Protein AF-A0AAN8X4B1-F1 (afdb_monomer_lite)

Foldseek 3Di:
DDPDDPPDWDWAQQPPHGATWTADPVQQKTFHPDPVPRFIARVQQSHGDDDDPVPRCNVVPPPVPD

Structure (mmCIF, N/CA/C/O backbone):
data_AF-A0AAN8X4B1-F1
#
_entry.id   AF-A0AAN8X4B1-F1
#
loop_
_atom_site.group_PDB
_atom_site.id
_atom_site.type_symbol
_atom_site.label_atom_id
_atom_site.label_alt_id
_atom_site.label_comp_id
_atom_site.label_asym_id
_atom_site.label_entity_id
_atom_site.label_seq_id
_atom_site.pdbx_PDB_ins_code
_atom_site.Cartn_x
_atom_site.Cartn_y
_atom_site.Cartn_z
_atom_site.occupancy
_atom_site.B_iso_or_equiv
_atom_site.auth_seq_id
_atom_site.auth_comp_id
_atom_site.auth_asym_id
_atom_site.auth_atom_id
_atom_site.pdbx_PDB_model_num
ATOM 1 N N . GLU A 1 1 ? -7.162 29.359 2.090 1.00 43.22 1 GLU A N 1
ATOM 2 C CA . GLU A 1 1 ? -7.247 27.887 2.169 1.00 43.22 1 GLU A CA 1
ATOM 3 C C . GLU A 1 1 ? -6.543 27.240 0.983 1.00 43.22 1 GLU A C 1
ATOM 5 O O . GLU A 1 1 ? -7.057 27.259 -0.124 1.00 43.22 1 GLU A O 1
ATOM 10 N N . GLY A 1 2 ? -5.317 26.752 1.175 1.00 51.16 2 GLY A N 1
ATOM 11 C CA . GLY A 1 2 ? -4.506 26.216 0.078 1.00 51.16 2 GLY A CA 1
ATOM 12 C C . GLY A 1 2 ? -3.239 25.555 0.595 1.00 51.16 2 GLY A C 1
ATOM 13 O O . GLY A 1 2 ? -2.134 26.029 0.338 1.00 51.16 2 GLY A O 1
ATOM 14 N N . LYS A 1 3 ? -3.393 24.485 1.382 1.00 48.72 3 LYS A N 1
ATOM 15 C CA . LYS A 1 3 ? -2.261 23.682 1.849 1.00 48.72 3 LYS A CA 1
ATOM 16 C C . LYS A 1 3 ? -1.678 22.918 0.660 1.00 48.72 3 LYS A C 1
ATOM 18 O O . LYS A 1 3 ? -2.162 21.855 0.285 1.00 48.72 3 LYS A O 1
ATOM 23 N N . LYS A 1 4 ? -0.656 23.517 0.048 1.00 52.03 4 LYS A N 1
ATOM 24 C CA . LYS A 1 4 ? 0.228 22.888 -0.934 1.00 52.03 4 LYS A CA 1
ATOM 25 C C . LYS A 1 4 ? 0.804 21.619 -0.299 1.00 52.03 4 LYS A C 1
ATOM 27 O O . LYS A 1 4 ? 1.521 21.698 0.694 1.00 52.03 4 LYS A O 1
ATOM 32 N N . LEU A 1 5 ? 0.446 20.462 -0.850 1.00 51.88 5 LEU A N 1
ATOM 33 C CA . LEU A 1 5 ? 1.085 19.185 -0.537 1.00 51.88 5 LEU A CA 1
ATOM 34 C C . LEU A 1 5 ? 2.584 19.323 -0.868 1.00 51.88 5 LEU A C 1
ATOM 36 O O . LEU A 1 5 ? 2.896 19.733 -1.991 1.00 51.88 5 LEU A O 1
ATOM 40 N N . PRO A 1 6 ? 3.513 19.062 0.070 1.00 51.75 6 PRO A N 1
ATOM 41 C CA . PRO A 1 6 ? 4.935 19.161 -0.219 1.00 51.75 6 PRO A CA 1
ATOM 42 C C . PRO A 1 6 ? 5.317 18.181 -1.335 1.00 51.75 6 PRO A C 1
ATOM 44 O O . PRO A 1 6 ? 4.918 17.017 -1.358 1.00 51.75 6 PRO A O 1
ATOM 47 N N . HIS A 1 7 ? 6.055 18.720 -2.302 1.00 46.91 7 HIS A N 1
ATOM 48 C CA . HIS A 1 7 ? 6.582 18.064 -3.491 1.00 46.91 7 HIS A CA 1
ATOM 49 C C . HIS A 1 7 ? 7.136 16.654 -3.209 1.00 46.91 7 HIS A C 1
ATOM 51 O O . HIS A 1 7 ? 8.166 16.512 -2.557 1.00 46.91 7 HIS A O 1
ATOM 57 N N . GLY A 1 8 ? 6.513 15.624 -3.788 1.00 53.19 8 GLY A N 1
ATOM 58 C CA . GLY A 1 8 ? 7.143 14.310 -3.991 1.00 53.19 8 GLY A CA 1
ATOM 59 C C . GLY A 1 8 ? 6.522 13.133 -3.242 1.00 53.19 8 GLY A C 1
ATOM 60 O O . GLY A 1 8 ? 6.753 11.988 -3.636 1.00 53.19 8 GLY A O 1
ATOM 61 N N . GLU A 1 9 ? 5.692 13.380 -2.231 1.00 58.41 9 GLU A N 1
ATOM 62 C CA . GLU A 1 9 ? 5.025 12.312 -1.484 1.00 58.41 9 GLU A CA 1
ATOM 63 C C . GLU A 1 9 ? 3.673 11.981 -2.127 1.00 58.41 9 GLU A C 1
ATOM 65 O O . GLU A 1 9 ? 2.701 12.728 -2.030 1.00 58.41 9 GLU A O 1
ATOM 70 N N . GLU A 1 10 ? 3.603 10.848 -2.830 1.00 73.81 10 GLU A N 1
ATOM 71 C CA . GLU A 1 10 ? 2.313 10.298 -3.250 1.00 73.81 10 GLU A CA 1
ATOM 72 C C . GLU A 1 10 ? 1.683 9.596 -2.051 1.00 73.81 10 GLU A C 1
ATOM 74 O O . GLU A 1 10 ? 2.317 8.768 -1.397 1.00 73.81 10 GLU A O 1
ATOM 79 N N . LEU A 1 11 ? 0.430 9.925 -1.755 1.00 80.88 11 LEU A N 1
ATOM 80 C CA . LEU A 1 11 ? -0.345 9.214 -0.750 1.00 80.88 11 LEU A CA 1
ATOM 81 C C . LEU A 1 11 ? -1.168 8.134 -1.451 1.00 80.88 11 LEU A C 1
ATOM 83 O O . LEU A 1 11 ? -1.994 8.424 -2.317 1.00 80.88 11 LEU A O 1
ATOM 87 N N . ARG A 1 12 ? -0.949 6.873 -1.076 1.00 86.56 12 ARG A N 1
ATOM 88 C CA . ARG A 1 12 ? -1.783 5.735 -1.502 1.00 86.56 12 ARG A CA 1
ATOM 89 C C . ARG A 1 12 ? -2.746 5.354 -0.389 1.00 86.56 12 ARG A C 1
ATOM 91 O O . ARG A 1 12 ? -2.507 5.647 0.776 1.00 86.56 12 ARG A O 1
ATOM 98 N N . LYS A 1 13 ? -3.824 4.651 -0.730 1.00 87.81 13 LYS A N 1
ATOM 99 C CA . LYS A 1 13 ? -4.712 4.054 0.274 1.00 87.81 13 LYS A CA 1
ATOM 100 C C . LYS A 1 13 ? -4.063 2.805 0.862 1.00 87.81 13 LYS A C 1
ATOM 102 O O . LYS A 1 13 ? -3.639 1.920 0.122 1.00 87.81 13 LYS A O 1
ATOM 107 N N . CYS A 1 14 ? -4.009 2.729 2.187 1.00 90.25 14 CYS A N 1
ATOM 108 C CA . CYS A 1 14 ? -3.534 1.557 2.908 1.00 90.25 14 CYS A CA 1
ATOM 109 C C . CYS A 1 14 ? -4.390 0.327 2.579 1.00 90.25 14 CYS A C 1
ATOM 111 O O . CYS A 1 14 ? -5.616 0.377 2.634 1.00 90.25 14 CYS A O 1
ATOM 113 N N . VAL A 1 15 ? -3.745 -0.808 2.318 1.00 87.50 15 VAL A N 1
ATOM 114 C CA . VAL A 1 15 ? -4.438 -2.070 2.005 1.00 87.50 15 VAL A CA 1
ATOM 115 C C . VAL A 1 15 ? -5.172 -2.684 3.199 1.00 87.50 15 VAL A C 1
ATOM 117 O O . VAL A 1 15 ? -6.001 -3.567 3.015 1.00 87.50 15 VAL A O 1
ATOM 120 N N . LYS A 1 16 ? -4.873 -2.230 4.423 1.00 89.19 16 LYS A N 1
ATOM 121 C CA . LYS A 1 16 ? -5.509 -2.708 5.658 1.00 89.19 16 LYS A CA 1
ATOM 122 C C . LYS A 1 16 ? -6.701 -1.853 6.073 1.00 89.19 16 LYS A C 1
ATOM 124 O O . LYS A 1 16 ? -7.765 -2.388 6.345 1.00 89.19 16 LYS A O 1
ATOM 129 N N . CYS A 1 17 ? -6.513 -0.537 6.135 1.00 91.25 17 CYS A N 1
ATOM 130 C CA . CYS A 1 17 ? -7.492 0.388 6.714 1.00 91.25 17 CYS A CA 1
ATOM 131 C C . CYS A 1 17 ? -7.945 1.502 5.760 1.00 91.25 17 CYS A C 1
ATOM 133 O O . CYS A 1 17 ? -8.676 2.391 6.176 1.00 91.25 17 CYS A O 1
ATOM 135 N N . GLN A 1 18 ? -7.476 1.508 4.508 1.00 89.12 18 GLN A N 1
ATOM 136 C CA . GLN A 1 18 ? -7.729 2.547 3.495 1.00 89.12 18 GLN A CA 1
ATOM 137 C C . GLN A 1 18 ? -7.289 3.979 3.845 1.00 89.12 18 GLN A C 1
ATOM 139 O O . GLN A 1 18 ? -7.401 4.866 2.999 1.00 89.12 18 GLN A O 1
ATOM 144 N N . ALA A 1 19 ? -6.717 4.200 5.030 1.00 89.94 19 ALA A N 1
ATOM 145 C CA . ALA A 1 19 ? -6.117 5.468 5.423 1.00 89.94 19 ALA A CA 1
ATOM 146 C C . ALA A 1 19 ? -4.960 5.864 4.483 1.00 89.94 19 ALA A C 1
ATOM 148 O O . ALA A 1 19 ? -4.357 4.985 3.849 1.00 89.94 19 ALA A O 1
ATOM 149 N N . PRO A 1 20 ? -4.616 7.161 4.392 1.00 89.94 20 PRO A N 1
ATOM 150 C CA . PRO A 1 20 ? -3.480 7.604 3.597 1.00 89.94 20 PRO A CA 1
ATOM 151 C C . PRO A 1 20 ? -2.184 6.945 4.085 1.00 89.94 20 PRO A C 1
ATOM 153 O O . PRO A 1 20 ? -1.921 6.835 5.284 1.00 89.94 20 PRO A O 1
ATOM 156 N N . ALA A 1 21 ? -1.391 6.467 3.135 1.00 91.25 21 ALA A N 1
ATOM 157 C CA . ALA A 1 21 ? -0.087 5.868 3.339 1.00 91.25 21 ALA A CA 1
ATOM 158 C C . ALA A 1 21 ? 0.950 6.644 2.529 1.00 91.25 21 ALA A C 1
ATOM 160 O O . ALA A 1 21 ? 0.778 6.831 1.322 1.00 91.25 21 ALA A O 1
ATOM 161 N N . GLN A 1 22 ? 2.019 7.068 3.195 1.00 90.31 22 GLN A N 1
ATOM 162 C CA . GLN A 1 22 ? 3.151 7.758 2.588 1.00 90.31 22 GLN A CA 1
ATOM 163 C C . GLN A 1 22 ? 3.933 6.802 1.701 1.00 90.31 22 GLN A C 1
ATOM 165 O O . GLN A 1 22 ? 4.493 5.818 2.189 1.00 90.31 22 GLN A O 1
ATOM 170 N N . VAL A 1 23 ? 3.970 7.093 0.400 1.00 87.94 23 VAL A N 1
ATOM 171 C CA . VAL A 1 23 ? 4.711 6.305 -0.584 1.00 87.94 23 VAL A CA 1
ATOM 172 C C . VAL A 1 23 ? 6.090 6.901 -0.811 1.00 87.94 23 VAL A C 1
ATOM 174 O O . VAL A 1 23 ? 6.248 8.000 -1.336 1.00 87.94 23 VAL A O 1
ATOM 177 N N . GLN A 1 24 ? 7.102 6.093 -0.536 1.00 86.81 24 GLN A N 1
ATOM 178 C CA . GLN A 1 24 ? 8.485 6.346 -0.897 1.00 86.81 24 GLN A CA 1
ATOM 179 C C . GLN A 1 24 ? 8.744 5.787 -2.302 1.00 86.81 24 GLN A C 1
ATOM 181 O O . GLN A 1 24 ? 9.109 4.619 -2.463 1.00 86.81 24 GLN A O 1
ATOM 186 N N . LYS A 1 25 ? 8.552 6.617 -3.340 1.00 79.44 25 LYS A N 1
ATOM 187 C CA . LYS A 1 25 ? 8.726 6.218 -4.755 1.00 79.44 25 LYS A CA 1
ATOM 188 C C . LYS A 1 25 ? 10.129 5.689 -5.066 1.00 79.44 25 LYS A C 1
ATOM 190 O O . LYS A 1 25 ? 10.249 4.747 -5.840 1.00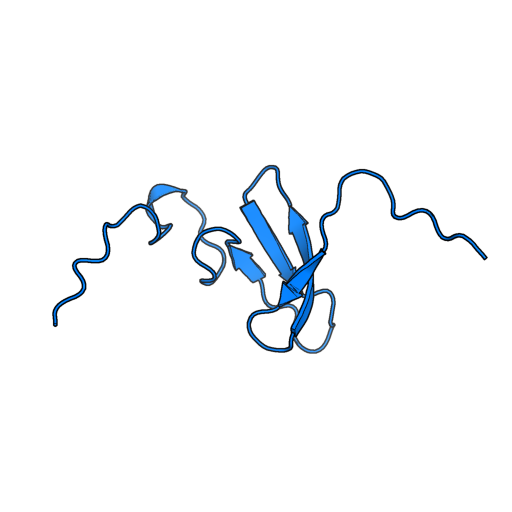 79.44 25 LYS A O 1
ATOM 195 N N . ASN A 1 26 ? 11.155 6.220 -4.399 1.00 81.94 26 ASN A N 1
ATOM 196 C CA . ASN A 1 26 ? 12.552 5.810 -4.584 1.00 81.94 26 ASN A CA 1
ATOM 197 C C . ASN A 1 26 ? 12.798 4.327 -4.267 1.00 81.94 26 ASN A C 1
ATOM 199 O O . ASN A 1 26 ? 13.656 3.701 -4.880 1.00 81.94 26 ASN A O 1
ATOM 203 N N . ILE A 1 27 ? 12.040 3.759 -3.325 1.00 81.00 27 ILE A N 1
ATOM 204 C CA . ILE A 1 27 ? 12.202 2.370 -2.866 1.00 81.00 27 ILE A CA 1
ATOM 205 C C . ILE A 1 27 ? 10.922 1.537 -3.014 1.00 81.00 27 ILE A C 1
ATOM 207 O O . ILE A 1 27 ? 10.869 0.397 -2.559 1.00 81.00 27 ILE A O 1
ATOM 211 N N . LEU A 1 28 ? 9.884 2.098 -3.644 1.00 84.38 28 LEU A N 1
ATOM 212 C CA . LEU A 1 28 ? 8.583 1.462 -3.865 1.00 84.38 28 LEU A CA 1
ATOM 213 C C . LEU A 1 28 ? 7.981 0.857 -2.579 1.00 84.38 28 LEU A C 1
ATOM 215 O O . LEU A 1 28 ? 7.432 -0.251 -2.582 1.00 84.38 28 LEU A O 1
ATOM 219 N N . ARG A 1 29 ? 8.046 1.619 -1.487 1.00 88.31 29 ARG A N 1
ATOM 220 C CA . ARG A 1 29 ? 7.528 1.262 -0.157 1.00 88.31 29 ARG A CA 1
ATOM 221 C C . ARG A 1 29 ? 6.463 2.262 0.268 1.00 88.31 29 ARG A C 1
ATOM 223 O O . ARG A 1 29 ? 6.588 3.440 -0.045 1.00 88.31 29 ARG A O 1
ATOM 230 N N . ALA A 1 30 ? 5.435 1.810 0.968 1.00 90.81 30 ALA A N 1
ATOM 231 C CA . ALA A 1 30 ? 4.411 2.663 1.543 1.00 90.81 30 ALA A CA 1
ATOM 232 C C . ALA A 1 30 ? 4.174 2.320 3.005 1.00 90.81 30 ALA A C 1
ATOM 234 O O . ALA A 1 30 ? 4.053 1.151 3.361 1.00 90.81 30 ALA A O 1
ATOM 235 N N . ILE A 1 31 ? 4.063 3.358 3.828 1.00 91.44 31 ILE A N 1
ATOM 236 C CA . ILE A 1 31 ? 3.809 3.229 5.261 1.00 91.44 31 ILE A CA 1
ATOM 237 C C . ILE A 1 31 ? 2.511 3.959 5.573 1.00 91.44 31 ILE A C 1
ATOM 239 O O . ILE A 1 31 ? 2.347 5.127 5.221 1.00 91.44 31 ILE A O 1
ATOM 243 N N . CYS A 1 32 ? 1.563 3.269 6.201 1.00 92.88 32 CYS A N 1
ATOM 244 C CA . CYS A 1 32 ? 0.306 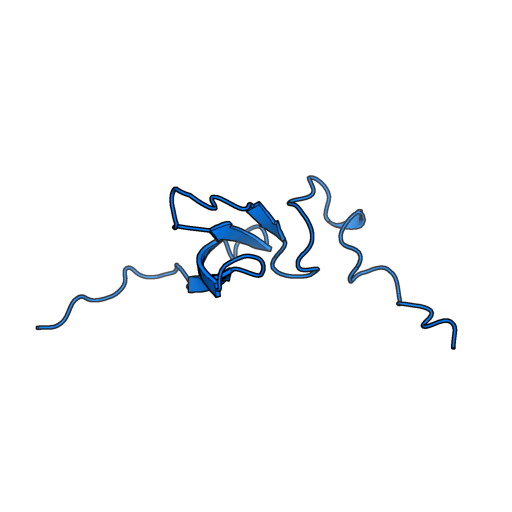3.885 6.602 1.00 92.88 32 CYS A CA 1
ATOM 245 C C . CYS A 1 32 ? 0.546 5.009 7.620 1.00 92.88 32 CYS A C 1
ATOM 247 O O . CYS A 1 32 ? 1.154 4.774 8.662 1.00 92.88 32 CYS A O 1
ATOM 249 N N . SER A 1 33 ? 0.016 6.203 7.347 1.00 89.56 33 SER A N 1
ATOM 250 C CA . SER A 1 33 ? 0.140 7.372 8.228 1.00 89.56 33 SER A CA 1
ATOM 251 C C . SER A 1 33 ? -0.803 7.320 9.433 1.00 89.56 33 SER A C 1
ATOM 253 O O . SER A 1 33 ? -0.721 8.163 10.318 1.00 89.56 33 SER A O 1
ATOM 255 N N . SER A 1 34 ? -1.716 6.346 9.481 1.00 90.19 34 SER A N 1
ATOM 256 C CA . SER A 1 34 ? -2.588 6.130 10.633 1.00 90.19 34 SER A CA 1
ATOM 257 C C . SER A 1 34 ? -1.816 5.424 11.746 1.00 90.19 34 SER A C 1
ATOM 259 O O . SER A 1 34 ? -1.334 4.309 11.546 1.00 90.19 34 SER A O 1
ATOM 261 N N . GLU A 1 35 ? -1.724 6.050 12.919 1.00 88.19 35 GLU A N 1
ATOM 262 C CA . GLU A 1 35 ? -0.943 5.555 14.063 1.00 88.19 35 GLU A CA 1
ATOM 263 C C . GLU A 1 35 ? -1.408 4.179 14.573 1.00 88.19 35 GLU A C 1
ATOM 265 O O . GLU A 1 35 ? -0.591 3.369 15.022 1.00 88.19 35 GLU A O 1
ATOM 270 N N . SER A 1 36 ? -2.701 3.878 14.423 1.00 90.38 36 SER A N 1
ATOM 271 C CA . SER A 1 36 ? -3.296 2.582 14.761 1.00 90.38 36 SER A CA 1
ATOM 272 C C . SER A 1 36 ? -2.958 1.478 13.757 1.00 90.38 36 SER A C 1
ATOM 274 O O . SER A 1 36 ? -3.032 0.301 14.098 1.00 90.38 36 SER A O 1
ATOM 276 N N . CYS A 1 37 ? -2.584 1.832 12.524 1.00 91.44 37 CYS A N 1
ATOM 277 C CA . CYS A 1 37 ? -2.264 0.866 11.482 1.00 91.44 37 CYS A CA 1
ATOM 278 C C . CYS A 1 37 ? -0.756 0.730 11.275 1.00 91.44 37 CYS A C 1
ATOM 280 O O . CYS A 1 37 ? -0.243 -0.383 11.354 1.00 91.44 37 CYS A O 1
ATOM 282 N N . ARG A 1 38 ? -0.063 1.837 10.958 1.00 90.31 38 ARG A N 1
ATOM 283 C CA . ARG A 1 38 ? 1.380 1.907 10.639 1.00 90.31 38 ARG A CA 1
ATOM 284 C C . ARG A 1 38 ? 1.889 0.762 9.758 1.00 90.31 38 ARG A C 1
ATOM 286 O O . ARG A 1 38 ? 3.047 0.363 9.827 1.00 90.31 38 ARG A O 1
ATOM 293 N N . TYR A 1 39 ? 1.005 0.224 8.918 1.00 91.25 39 TYR A N 1
ATOM 294 C CA . TYR A 1 39 ? 1.313 -0.935 8.107 1.00 91.25 39 TYR A CA 1
ATOM 295 C C . TYR A 1 39 ? 2.265 -0.537 6.993 1.00 91.25 39 TYR A C 1
ATOM 297 O O . TYR A 1 39 ? 1.997 0.404 6.242 1.00 91.25 39 TYR A O 1
ATOM 305 N N . ASP A 1 40 ? 3.356 -1.279 6.902 1.00 91.69 40 ASP A N 1
ATOM 306 C CA . ASP A 1 40 ? 4.432 -1.050 5.964 1.00 91.69 40 ASP A CA 1
ATOM 307 C C . ASP A 1 40 ? 4.460 -2.145 4.901 1.00 91.69 40 ASP A C 1
ATOM 309 O O . ASP A 1 40 ? 4.586 -3.341 5.192 1.00 91.69 40 ASP A O 1
ATOM 313 N N . TYR A 1 41 ? 4.298 -1.725 3.654 1.00 89.94 41 TYR A N 1
ATOM 314 C CA . TYR A 1 41 ? 4.090 -2.617 2.532 1.00 89.94 41 TYR A CA 1
ATOM 315 C C . TYR A 1 41 ? 4.777 -2.107 1.272 1.00 89.94 41 TYR A C 1
ATOM 317 O O . TYR A 1 41 ? 5.001 -0.914 1.070 1.00 89.94 41 TYR A O 1
ATOM 325 N N . CYS A 1 42 ? 5.116 -3.026 0.379 1.00 88.81 42 CYS A N 1
ATOM 326 C CA . CYS A 1 42 ? 5.620 -2.663 -0.935 1.00 88.81 42 CYS A CA 1
ATOM 327 C C . CYS A 1 42 ? 4.461 -2.207 -1.833 1.00 88.81 42 CYS A C 1
ATOM 329 O O . CYS A 1 42 ? 3.466 -2.919 -1.973 1.00 88.81 42 CYS A O 1
ATOM 331 N N . VAL A 1 43 ? 4.601 -1.065 -2.514 1.00 85.44 43 VAL A N 1
ATOM 332 C CA . VAL A 1 43 ? 3.550 -0.557 -3.422 1.00 85.44 43 VAL A CA 1
ATOM 333 C C . VAL A 1 43 ? 3.430 -1.339 -4.725 1.00 85.44 43 VAL A C 1
ATOM 335 O O . VAL A 1 43 ? 2.463 -1.153 -5.458 1.00 85.44 43 VAL A O 1
ATOM 338 N N . ARG A 1 44 ? 4.400 -2.209 -5.037 1.00 85.00 44 ARG A N 1
ATOM 339 C CA . ARG A 1 44 ? 4.322 -3.093 -6.207 1.00 85.00 44 ARG A CA 1
ATOM 340 C C . ARG A 1 44 ? 3.442 -4.303 -5.933 1.00 85.00 44 ARG A C 1
ATOM 342 O O . ARG A 1 44 ? 2.517 -4.561 -6.692 1.00 85.00 44 ARG A O 1
ATOM 349 N N . CYS A 1 45 ? 3.752 -5.062 -4.882 1.00 86.12 45 CYS A N 1
ATOM 350 C CA . CYS A 1 45 ? 3.081 -6.332 -4.590 1.00 86.12 45 CYS A CA 1
ATOM 351 C C . CYS A 1 45 ? 1.996 -6.230 -3.518 1.00 86.12 45 CYS A C 1
ATOM 353 O O . CYS A 1 45 ? 1.285 -7.210 -3.318 1.00 86.12 45 CYS A O 1
ATOM 355 N N . TYR A 1 46 ? 1.864 -5.084 -2.840 1.00 86.06 46 TYR A N 1
ATOM 356 C CA . TYR A 1 46 ? 0.920 -4.866 -1.738 1.00 86.06 46 TYR A CA 1
ATOM 357 C C . TYR A 1 46 ? 1.104 -5.833 -0.552 1.00 86.06 46 TYR A C 1
ATOM 359 O O . TYR A 1 46 ? 0.210 -5.998 0.275 1.00 86.06 46 TYR A O 1
ATOM 367 N N . LEU A 1 47 ? 2.278 -6.463 -0.472 1.00 85.50 47 LEU A N 1
ATOM 368 C CA . LEU A 1 47 ? 2.704 -7.358 0.602 1.00 85.50 47 LEU A CA 1
ATOM 369 C C . LEU A 1 47 ? 3.587 -6.605 1.606 1.00 85.50 47 LEU A C 1
ATOM 371 O O . LEU A 1 47 ? 4.073 -5.521 1.267 1.00 85.50 47 LEU A O 1
ATOM 375 N N . PRO A 1 48 ? 3.833 -7.172 2.806 1.00 87.06 48 PRO A N 1
ATOM 376 C CA . PRO A 1 48 ? 4.756 -6.591 3.777 1.00 87.06 48 PRO A CA 1
ATOM 377 C C . PRO A 1 48 ? 6.079 -6.166 3.134 1.00 87.06 48 PRO A C 1
ATOM 379 O O . PRO A 1 48 ? 6.574 -6.832 2.218 1.00 87.06 48 PRO A O 1
ATOM 382 N N . SER A 1 49 ? 6.642 -5.050 3.603 1.00 84.06 49 SER A N 1
ATOM 383 C CA . SER A 1 49 ? 7.903 -4.520 3.082 1.00 84.06 49 SER A CA 1
ATOM 384 C C . SER A 1 49 ? 8.986 -5.601 3.045 1.00 84.06 49 SER A C 1
ATOM 386 O O . SER A 1 49 ? 9.268 -6.239 4.060 1.00 84.06 49 SER A O 1
ATOM 388 N N . HIS A 1 50 ? 9.611 -5.788 1.887 1.00 83.69 50 HIS A N 1
ATOM 389 C CA . HIS A 1 50 ? 10.668 -6.774 1.682 1.00 83.69 50 HIS A CA 1
ATOM 390 C C . HIS A 1 50 ? 11.996 -6.078 1.370 1.00 83.69 50 HIS A C 1
ATOM 392 O O . HIS A 1 50 ? 12.030 -5.015 0.749 1.00 83.69 50 HIS A O 1
ATOM 398 N N . ARG A 1 51 ? 13.109 -6.677 1.812 1.00 76.44 51 ARG A N 1
ATOM 399 C CA . ARG A 1 51 ? 14.440 -6.051 1.732 1.00 76.44 51 ARG A CA 1
ATOM 400 C C . 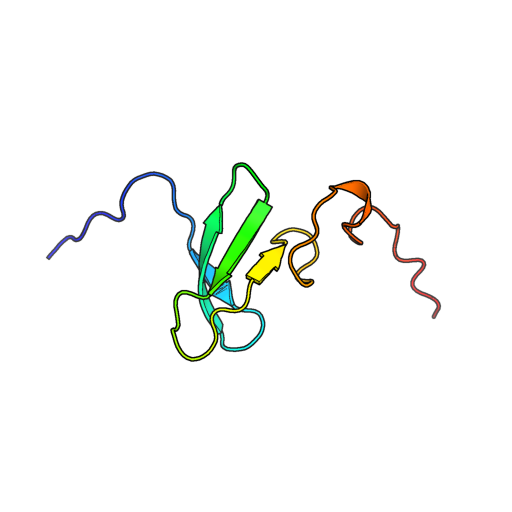ARG A 1 51 ? 15.050 -6.098 0.330 1.00 76.44 51 ARG A C 1
ATOM 402 O O . ARG A 1 51 ? 15.833 -5.222 -0.013 1.00 76.44 51 ARG A O 1
ATOM 409 N N . LYS A 1 52 ? 14.718 -7.116 -0.470 1.00 76.00 52 LYS A N 1
ATOM 410 C CA . LYS A 1 52 ? 15.260 -7.304 -1.821 1.00 76.00 52 LYS A CA 1
ATOM 411 C C . LYS A 1 52 ? 14.144 -7.212 -2.853 1.00 76.00 52 LYS A C 1
ATOM 413 O O . LYS A 1 52 ? 13.037 -7.690 -2.622 1.00 76.00 52 LYS A O 1
ATOM 418 N N . ALA A 1 53 ? 14.435 -6.635 -4.017 1.00 69.38 53 ALA A N 1
ATOM 419 C CA . ALA A 1 53 ? 13.460 -6.529 -5.104 1.00 69.38 53 ALA A CA 1
ATOM 420 C C . ALA A 1 53 ? 13.006 -7.905 -5.633 1.00 69.38 53 ALA A C 1
ATOM 422 O O . ALA A 1 53 ? 11.861 -8.040 -6.049 1.00 69.38 53 ALA A O 1
ATOM 423 N N . GLN A 1 54 ? 13.864 -8.929 -5.554 1.00 74.50 54 GLN A N 1
ATOM 424 C CA . GLN A 1 54 ? 13.567 -10.315 -5.951 1.00 74.50 54 GLN A CA 1
ATOM 425 C C . GLN A 1 54 ? 12.451 -10.983 -5.126 1.00 74.50 54 GLN A C 1
ATOM 427 O O . GLN A 1 54 ? 11.778 -11.882 -5.622 1.00 74.50 54 GLN A O 1
ATOM 432 N N . ASP A 1 55 ? 12.234 -10.539 -3.883 1.00 74.94 55 ASP A N 1
ATOM 433 C CA . ASP A 1 55 ? 11.148 -11.029 -3.022 1.00 74.94 55 ASP A CA 1
ATOM 434 C C . ASP A 1 55 ? 9.789 -10.422 -3.413 1.00 74.94 55 ASP A C 1
ATOM 436 O O . ASP A 1 55 ? 8.728 -10.875 -2.971 1.00 74.94 55 ASP A O 1
ATOM 440 N N . CYS A 1 56 ? 9.796 -9.409 -4.287 1.00 79.81 56 CYS A N 1
ATOM 441 C CA . CYS A 1 56 ? 8.581 -8.809 -4.801 1.00 79.81 56 CYS A CA 1
ATOM 442 C C . CYS A 1 56 ? 7.842 -9.821 -5.682 1.00 79.81 56 CYS A C 1
ATOM 444 O O . CYS A 1 56 ? 8.227 -10.090 -6.819 1.00 79.81 56 CYS A O 1
ATOM 446 N N . SER A 1 57 ? 6.722 -10.342 -5.179 1.00 68.12 57 SER A N 1
ATOM 447 C CA . SER A 1 57 ? 5.919 -11.364 -5.867 1.00 68.12 57 SER A CA 1
ATOM 448 C C . SER A 1 57 ? 5.276 -10.893 -7.180 1.00 68.12 57 SER A C 1
ATOM 450 O O . SER A 1 57 ? 4.672 -11.701 -7.870 1.00 68.12 57 SER A O 1
ATOM 452 N N . VAL A 1 58 ? 5.417 -9.616 -7.553 1.00 62.94 58 VAL A N 1
ATOM 453 C CA . VAL A 1 58 ? 5.058 -9.114 -8.894 1.00 62.94 58 VAL A CA 1
ATOM 454 C C . VAL A 1 58 ? 6.014 -9.642 -9.968 1.00 62.94 58 VAL A C 1
ATOM 456 O O . VAL A 1 58 ? 5.612 -9.798 -11.114 1.00 62.94 58 VAL A O 1
ATOM 459 N N . LEU A 1 59 ? 7.264 -9.952 -9.602 1.00 57.84 59 LEU A N 1
ATOM 460 C CA . LEU A 1 5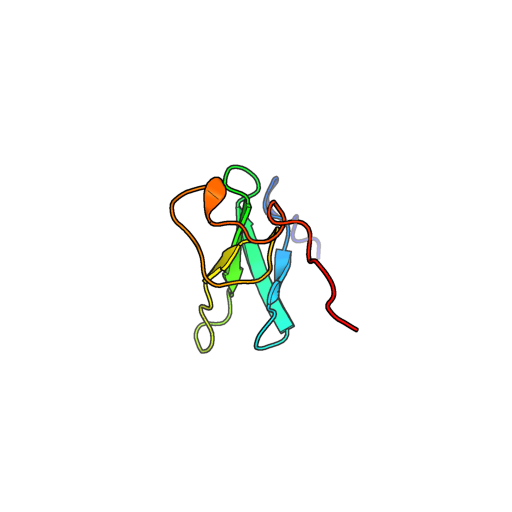9 ? 8.250 -10.552 -10.508 1.00 57.84 59 LEU A CA 1
ATOM 461 C C . LEU A 1 59 ? 8.059 -12.061 -10.677 1.00 57.84 59 LEU A C 1
ATOM 463 O O . LEU A 1 59 ? 8.605 -12.642 -11.610 1.00 57.84 59 LEU A O 1
ATOM 467 N N . LYS A 1 60 ? 7.288 -12.705 -9.795 1.00 50.94 60 LYS A N 1
ATOM 468 C CA . LYS A 1 60 ? 6.855 -14.077 -10.032 1.00 50.94 60 LYS A CA 1
ATOM 469 C C . LYS A 1 60 ? 5.626 -13.997 -10.930 1.00 50.94 60 LYS A C 1
ATOM 471 O O . LYS A 1 60 ? 4.607 -13.478 -10.467 1.00 50.94 60 LYS A O 1
ATOM 476 N N . PRO A 1 61 ? 5.678 -14.479 -12.187 1.00 48.97 61 PRO A N 1
ATOM 477 C CA . PRO A 1 61 ? 4.457 -14.655 -12.950 1.00 48.97 61 PRO A CA 1
ATOM 478 C C . PRO A 1 61 ? 3.537 -15.494 -12.072 1.00 48.97 61 PRO A C 1
ATOM 480 O O . PRO A 1 61 ? 3.881 -16.606 -11.669 1.00 48.97 61 PRO A O 1
ATOM 483 N N . ARG A 1 62 ? 2.396 -14.919 -11.687 1.00 50.12 62 ARG A N 1
ATOM 484 C CA . ARG A 1 62 ? 1.328 -15.690 -11.071 1.00 50.12 62 ARG A CA 1
ATOM 485 C C . ARG A 1 62 ? 0.939 -16.725 -12.115 1.00 50.12 62 ARG A C 1
ATOM 487 O O . ARG A 1 62 ? 0.141 -16.430 -12.999 1.00 50.12 62 ARG A O 1
ATOM 494 N N . THR A 1 63 ? 1.481 -17.935 -12.022 1.00 54.19 63 THR A N 1
ATOM 495 C CA . THR A 1 63 ? 0.802 -19.106 -12.558 1.00 54.19 63 THR A CA 1
ATOM 496 C C . THR A 1 63 ? -0.477 -19.204 -11.744 1.00 54.19 63 THR A C 1
ATOM 498 O O . THR A 1 63 ? -0.507 -19.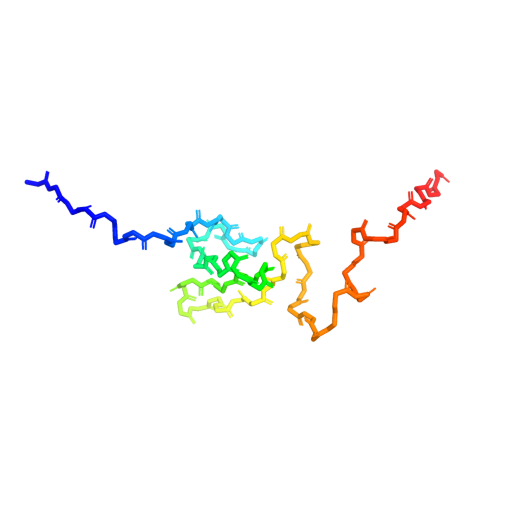762 -10.646 1.00 54.19 63 THR A O 1
ATOM 501 N N . ARG A 1 64 ? -1.506 -18.508 -12.229 1.00 55.47 64 ARG A N 1
ATOM 502 C CA . ARG A 1 64 ? -2.875 -18.583 -11.754 1.00 55.47 64 ARG A CA 1
ATOM 503 C C . ARG A 1 64 ? -3.298 -20.019 -12.026 1.00 55.47 64 ARG A C 1
ATOM 505 O O . ARG A 1 64 ? -3.701 -20.337 -13.139 1.00 55.47 64 ARG A O 1
ATOM 512 N N . LYS A 1 65 ? -3.075 -20.904 -11.055 1.00 51.69 65 LYS A N 1
ATOM 513 C CA . LYS A 1 65 ? -3.576 -22.270 -11.123 1.00 51.69 65 LYS A CA 1
ATOM 514 C C . LYS A 1 65 ? -5.090 -22.146 -10.950 1.00 51.69 65 LYS A C 1
ATOM 516 O O . LYS A 1 65 ? -5.545 -21.715 -9.891 1.00 51.69 65 LYS A O 1
ATOM 521 N N . SER A 1 66 ? -5.781 -22.312 -12.077 1.00 52.06 66 SER A N 1
ATOM 522 C CA . SER A 1 66 ? -7.233 -22.448 -12.173 1.00 5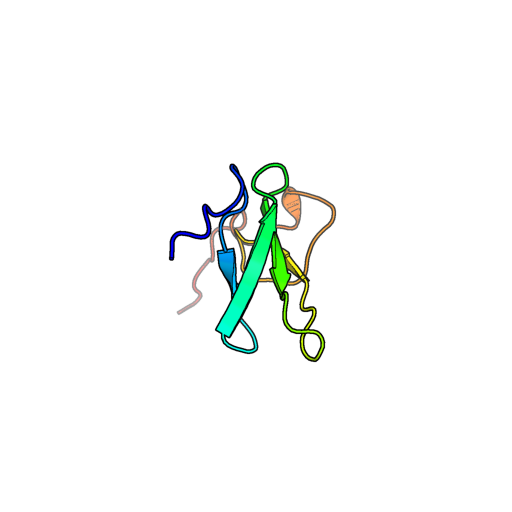2.06 66 SER A CA 1
ATOM 523 C C . SER A 1 66 ? -7.703 -23.702 -11.453 1.00 52.06 66 SER A C 1
ATOM 525 O O . SER A 1 66 ? -6.865 -24.615 -11.271 1.00 52.06 66 SER A O 1
#

Organism: Halocaridina rubra (NCBI:txid373956)

pLDDT: mean 76.49, std 15.86, range [43.22, 92.88]

Secondary structure (DSSP, 8-state):
------TT-EEEEPTTT--EEEEETTTTEEEE--TTT--EEETTT-SBP-SSGGG-TTSS------

Radius of gyration: 14.04 Å; chains: 1; bounding box: 23×50×28 Å

Sequence (66 aa):
EGKKLPHGEELRKCVKCQAPAQVQKNILRAICSSESCRYDYCVRCYLPSHRKAQDCSVLKPRTRKS

InterPro domains:
  IPR044064 Zinc finger ZBR-type domain [PS51872] (10-59)
  IPR047147 F-box only protein 5/43 [PTHR15493] (3-65)